Protein AF-A0A090TSJ4-F1 (afdb_monomer)

Structure (mmCIF, N/CA/C/O backbone):
data_AF-A0A090TSJ4-F1
#
_entry.id   AF-A0A090TSJ4-F1
#
loop_
_atom_site.group_PDB
_atom_site.id
_atom_site.type_symbol
_atom_site.label_atom_id
_atom_site.label_alt_id
_atom_site.label_comp_id
_atom_site.label_asym_id
_atom_site.label_entity_id
_atom_site.label_seq_id
_atom_site.pdbx_PDB_ins_code
_atom_site.Cartn_x
_atom_site.Cartn_y
_atom_site.Cartn_z
_atom_site.occupancy
_atom_site.B_iso_or_equiv
_atom_site.auth_seq_id
_atom_site.auth_comp_id
_atom_site.auth_asym_id
_atom_site.auth_atom_id
_atom_site.pdbx_PDB_model_num
ATOM 1 N N . MET A 1 1 ? 5.919 8.993 15.767 1.00 50.41 1 MET A N 1
ATOM 2 C CA . MET A 1 1 ? 4.839 8.035 15.429 1.00 50.41 1 MET A CA 1
ATOM 3 C C . MET A 1 1 ? 3.825 8.559 14.402 1.00 50.41 1 MET A C 1
ATOM 5 O O . MET A 1 1 ? 2.876 9.239 14.767 1.00 50.41 1 MET A O 1
ATOM 9 N N . GLN A 1 2 ? 3.971 8.210 13.119 1.00 72.50 2 GLN A N 1
ATOM 10 C CA . 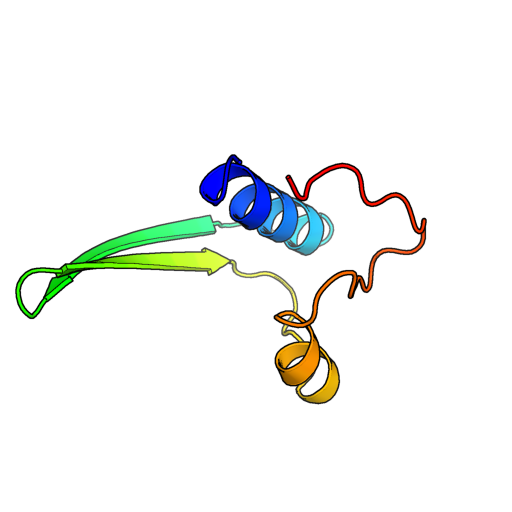GLN A 1 2 ? 2.886 8.309 12.127 1.00 72.50 2 GLN A CA 1
ATOM 11 C C . GLN A 1 2 ? 2.800 6.981 11.355 1.00 72.50 2 GLN A C 1
ATOM 13 O O . GLN A 1 2 ? 3.449 6.796 10.331 1.00 72.50 2 GLN A O 1
ATOM 18 N N . ILE A 1 3 ? 2.034 6.021 11.882 1.00 80.94 3 ILE A N 1
ATOM 19 C CA . ILE A 1 3 ? 1.951 4.649 11.340 1.00 80.94 3 ILE A CA 1
ATOM 20 C C . ILE A 1 3 ? 1.462 4.662 9.885 1.00 80.94 3 ILE A C 1
ATOM 22 O O . ILE A 1 3 ? 2.053 4.024 9.017 1.00 80.94 3 ILE A O 1
ATOM 26 N N . TRP A 1 4 ? 0.423 5.449 9.606 1.00 85.38 4 TRP A N 1
ATOM 27 C CA . TRP A 1 4 ? -0.180 5.541 8.278 1.00 85.38 4 TRP A CA 1
ATOM 28 C C . TRP A 1 4 ? 0.773 6.110 7.233 1.00 85.38 4 TRP A C 1
ATOM 30 O O . TRP A 1 4 ? 0.879 5.555 6.143 1.00 85.38 4 TRP A O 1
ATOM 40 N N . SER A 1 5 ? 1.512 7.175 7.563 1.00 85.19 5 SER A N 1
ATOM 41 C CA . SER A 1 5 ? 2.439 7.775 6.601 1.00 85.19 5 SER A CA 1
ATOM 42 C C . SER A 1 5 ? 3.622 6.855 6.300 1.00 85.19 5 SER A C 1
ATOM 44 O O . SER A 1 5 ? 4.084 6.839 5.164 1.00 85.19 5 SER A O 1
ATOM 46 N N . ASN A 1 6 ? 4.059 6.025 7.252 1.00 83.69 6 ASN A N 1
ATOM 47 C CA . ASN A 1 6 ? 5.081 5.005 7.005 1.00 83.69 6 ASN A CA 1
ATOM 48 C C . ASN A 1 6 ? 4.598 3.923 6.025 1.00 83.69 6 ASN A C 1
ATOM 50 O O . ASN A 1 6 ? 5.328 3.568 5.100 1.00 83.69 6 ASN A O 1
ATOM 54 N N . ILE A 1 7 ? 3.369 3.423 6.192 1.00 87.44 7 ILE A N 1
ATOM 55 C CA . ILE A 1 7 ? 2.798 2.415 5.285 1.00 87.44 7 ILE A CA 1
ATOM 56 C C . ILE A 1 7 ? 2.594 3.009 3.887 1.00 87.44 7 ILE A C 1
ATOM 58 O O . ILE A 1 7 ? 3.009 2.406 2.901 1.00 87.44 7 ILE A O 1
ATOM 62 N N . LEU A 1 8 ? 2.028 4.216 3.800 1.00 89.00 8 LEU A N 1
ATOM 63 C CA . LEU A 1 8 ? 1.792 4.893 2.522 1.00 89.00 8 LEU A CA 1
ATOM 64 C C . LEU A 1 8 ? 3.096 5.218 1.790 1.00 89.00 8 LEU A C 1
ATOM 66 O O . LEU A 1 8 ? 3.178 4.996 0.589 1.00 89.00 8 LEU A O 1
ATOM 70 N N . LYS A 1 9 ? 4.141 5.665 2.498 1.00 87.94 9 LYS A N 1
ATOM 71 C CA . LYS A 1 9 ? 5.471 5.859 1.897 1.00 87.94 9 LYS A CA 1
ATOM 72 C C . LYS A 1 9 ? 6.019 4.561 1.317 1.00 87.94 9 LYS A C 1
ATOM 74 O O . LYS A 1 9 ? 6.495 4.561 0.191 1.00 87.94 9 LYS A O 1
ATOM 79 N N . ASN A 1 10 ? 5.908 3.452 2.050 1.00 86.19 10 ASN A N 1
ATOM 80 C CA . ASN A 1 10 ? 6.350 2.153 1.545 1.00 86.19 10 ASN A CA 1
ATOM 81 C C . ASN A 1 10 ? 5.558 1.713 0.303 1.00 86.19 10 ASN A C 1
ATOM 83 O O . ASN A 1 10 ? 6.158 1.173 -0.622 1.00 86.19 10 ASN A O 1
ATOM 87 N N . ALA A 1 11 ? 4.248 1.976 0.257 1.00 88.75 11 ALA A N 1
ATOM 88 C CA . ALA A 1 11 ? 3.431 1.713 -0.925 1.00 88.75 11 ALA A CA 1
ATOM 89 C C . ALA A 1 11 ? 3.856 2.588 -2.120 1.00 88.75 11 ALA A C 1
ATOM 91 O O . ALA A 1 11 ? 4.064 2.061 -3.208 1.00 88.75 11 ALA A O 1
ATOM 92 N N . CYS A 1 12 ? 4.065 3.895 -1.919 1.00 89.12 12 CYS A N 1
ATOM 93 C CA . CYS A 1 12 ? 4.565 4.797 -2.963 1.00 89.12 12 CYS A CA 1
ATOM 94 C C . CYS A 1 12 ? 5.934 4.359 -3.503 1.00 89.12 12 CYS A C 1
ATOM 96 O O . CYS A 1 12 ? 6.139 4.342 -4.714 1.00 89.12 12 CYS A O 1
ATOM 98 N N . ASP A 1 13 ? 6.852 3.962 -2.620 1.00 88.06 13 ASP A N 1
ATOM 99 C CA . ASP A 1 13 ? 8.183 3.499 -3.018 1.00 88.06 13 ASP A CA 1
ATOM 100 C C . ASP A 1 13 ? 8.102 2.217 -3.862 1.00 88.06 13 ASP A C 1
ATOM 102 O O . ASP A 1 13 ? 8.775 2.109 -4.891 1.00 88.06 13 ASP A O 1
ATOM 106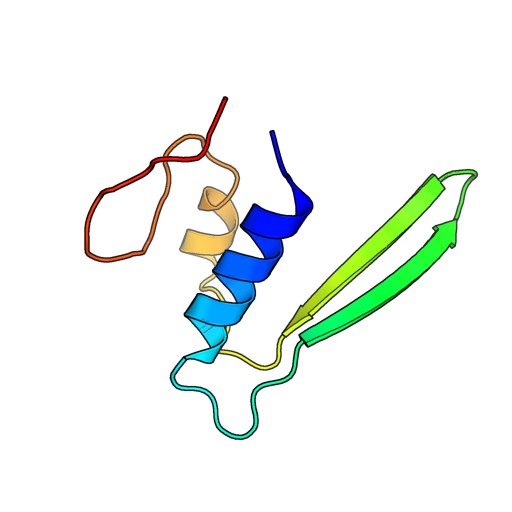 N N . ALA A 1 14 ? 7.239 1.269 -3.474 1.00 87.56 14 ALA A N 1
ATOM 107 C CA . ALA A 1 14 ? 7.006 0.033 -4.224 1.00 87.56 14 ALA A CA 1
ATOM 108 C C . ALA A 1 14 ? 6.370 0.285 -5.603 1.00 87.56 14 ALA A C 1
ATOM 110 O O . ALA A 1 14 ? 6.646 -0.440 -6.555 1.00 87.56 14 ALA A O 1
ATOM 111 N N . LEU A 1 15 ? 5.545 1.327 -5.719 1.00 91.25 15 LEU A N 1
ATOM 112 C CA . LEU A 1 15 ? 4.836 1.694 -6.945 1.00 91.25 15 LEU A CA 1
ATOM 113 C C . LEU A 1 15 ? 5.659 2.544 -7.924 1.00 91.25 15 LEU A C 1
ATOM 115 O O . LEU A 1 15 ? 5.211 2.778 -9.042 1.00 91.25 15 LEU A O 1
ATOM 119 N N . SER A 1 16 ? 6.861 2.985 -7.545 1.00 88.88 16 SER A N 1
ATOM 120 C CA . SER A 1 16 ? 7.689 3.912 -8.338 1.00 88.88 16 SER A CA 1
ATOM 121 C C . SER A 1 16 ? 8.024 3.448 -9.764 1.00 88.88 16 SER A C 1
ATOM 123 O O . SER A 1 16 ? 8.359 4.280 -10.603 1.00 88.88 16 SER A O 1
ATOM 125 N N . GLN A 1 17 ? 7.961 2.143 -10.039 1.00 89.19 17 GLN A N 1
ATOM 126 C CA . GLN A 1 17 ? 8.205 1.529 -11.355 1.00 89.19 17 GLN A CA 1
ATOM 127 C C . GLN A 1 17 ? 7.003 0.701 -11.848 1.00 89.19 17 GLN A C 1
ATOM 129 O O . GLN A 1 17 ? 7.151 -0.161 -12.707 1.00 89.19 17 GLN A O 1
ATOM 134 N N . THR A 1 18 ? 5.824 0.900 -11.253 1.00 90.38 18 THR A N 1
ATOM 135 C CA . THR A 1 18 ? 4.590 0.191 -11.619 1.00 90.38 18 THR A CA 1
ATOM 136 C C . THR A 1 18 ? 3.802 1.014 -12.633 1.00 90.38 18 THR A C 1
ATOM 138 O O . THR A 1 18 ? 3.547 2.196 -12.401 1.00 90.38 18 THR A O 1
ATOM 141 N N . ASP A 1 19 ? 3.377 0.391 -13.731 1.00 91.38 19 ASP A N 1
ATOM 142 C CA . ASP A 1 19 ? 2.476 1.028 -14.692 1.00 91.38 19 ASP A CA 1
ATOM 143 C C . ASP A 1 19 ? 1.092 1.248 -14.065 1.00 91.38 19 ASP A C 1
ATOM 145 O O . ASP A 1 19 ? 0.515 0.335 -13.476 1.00 91.38 19 ASP A O 1
ATOM 149 N N . ALA A 1 20 ? 0.554 2.467 -14.199 1.00 92.25 20 ALA A N 1
ATOM 150 C CA . ALA A 1 20 ? -0.715 2.885 -13.591 1.00 92.25 20 ALA A CA 1
ATOM 151 C C . ALA A 1 20 ? -0.791 2.557 -12.078 1.00 92.25 20 ALA A C 1
ATOM 153 O O . ALA A 1 20 ? -1.570 1.695 -11.656 1.00 92.25 20 ALA A O 1
ATOM 154 N N . PRO A 1 21 ? 0.024 3.224 -11.239 1.00 93.56 21 PRO A N 1
ATOM 155 C CA . PRO A 1 21 ? 0.112 2.914 -9.820 1.00 93.56 21 PRO A CA 1
ATOM 156 C C . PRO A 1 21 ? -1.206 3.220 -9.106 1.00 93.56 21 PRO A C 1
ATOM 158 O O . PRO A 1 21 ? -1.773 4.304 -9.243 1.00 93.56 21 PRO A O 1
ATOM 161 N N . ASN A 1 22 ? -1.672 2.267 -8.308 1.00 95.00 22 ASN A N 1
ATOM 162 C CA . ASN A 1 22 ? -2.912 2.361 -7.559 1.00 95.00 22 ASN A CA 1
ATOM 163 C C . ASN A 1 22 ? -2.697 1.903 -6.115 1.00 95.00 22 ASN A C 1
ATOM 165 O O . ASN A 1 22 ? -2.110 0.847 -5.866 1.00 95.00 22 ASN A O 1
ATOM 169 N N . ILE A 1 23 ? -3.215 2.692 -5.174 1.00 94.19 23 ILE A N 1
ATOM 170 C CA . ILE A 1 23 ? -3.293 2.342 -3.757 1.00 94.19 23 ILE A CA 1
ATOM 171 C C . ILE A 1 23 ? -4.772 2.295 -3.392 1.00 94.19 23 ILE A C 1
ATOM 173 O O . ILE A 1 23 ? -5.464 3.306 -3.482 1.00 94.19 23 ILE A O 1
ATOM 177 N N . ASP A 1 24 ? -5.235 1.130 -2.960 1.00 95.25 24 ASP A N 1
ATOM 178 C CA . ASP A 1 24 ? -6.591 0.927 -2.469 1.00 95.25 24 ASP A CA 1
ATOM 179 C C . ASP A 1 24 ? -6.595 0.942 -0.938 1.00 95.25 24 ASP A C 1
ATOM 181 O O . ASP A 1 24 ? -5.802 0.251 -0.291 1.00 95.25 24 ASP A O 1
ATOM 185 N N . ILE A 1 25 ? -7.476 1.754 -0.354 1.00 94.75 25 ILE A N 1
ATOM 186 C CA . ILE A 1 25 ? -7.617 1.890 1.09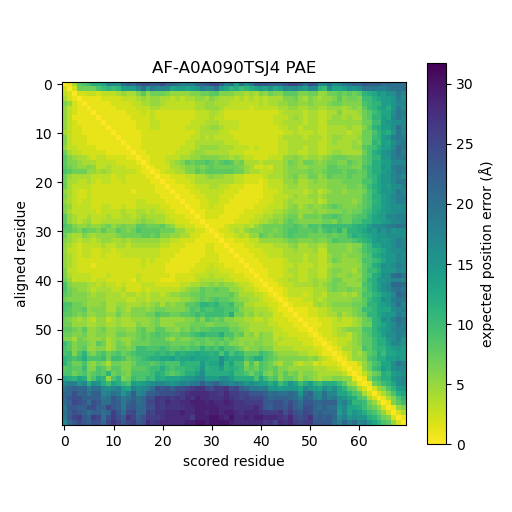7 1.00 94.75 25 ILE A CA 1
ATOM 187 C C . ILE A 1 25 ? -9.059 1.588 1.459 1.00 94.75 25 ILE A C 1
ATOM 189 O O . ILE A 1 25 ? -9.976 2.331 1.117 1.00 94.75 25 ILE A O 1
ATOM 193 N N . GLN A 1 26 ? -9.245 0.514 2.213 1.00 96.06 26 GLN A N 1
ATOM 194 C CA . GLN A 1 26 ? -10.555 0.052 2.639 1.00 96.06 26 GLN A CA 1
ATOM 195 C C . GLN A 1 26 ? -10.635 0.037 4.156 1.00 96.06 26 GLN A C 1
ATOM 197 O O . GLN A 1 26 ? -9.686 -0.330 4.851 1.00 96.06 26 GLN A O 1
ATOM 202 N N . THR A 1 27 ? -11.795 0.413 4.682 1.00 95.88 27 THR A N 1
ATOM 203 C CA . THR A 1 27 ? -12.099 0.288 6.104 1.00 95.88 27 THR A CA 1
ATOM 204 C C . THR A 1 27 ? -13.342 -0.563 6.286 1.00 95.88 27 THR A C 1
ATOM 206 O O . THR A 1 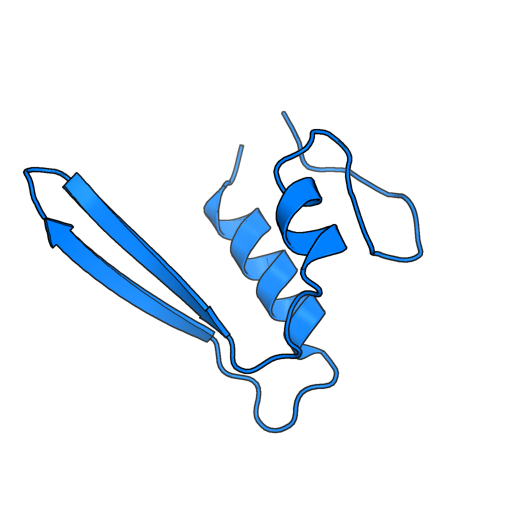27 ? -14.324 -0.442 5.556 1.00 95.88 27 THR A O 1
ATOM 209 N N . LYS A 1 28 ? -13.302 -1.464 7.265 1.00 97.00 28 LYS A N 1
ATOM 210 C CA . LYS A 1 28 ? -14.432 -2.323 7.609 1.00 97.00 28 LYS A CA 1
ATOM 211 C C . LYS A 1 28 ? -14.579 -2.398 9.115 1.00 97.00 28 LYS A C 1
ATOM 213 O O . LYS A 1 28 ? -13.609 -2.647 9.823 1.00 97.00 28 LYS A O 1
ATOM 218 N N . PHE A 1 29 ? -15.798 -2.227 9.613 1.00 97.06 29 PHE A N 1
ATOM 219 C CA . PHE A 1 29 ? -16.087 -2.450 11.024 1.00 97.06 29 PHE A CA 1
ATOM 220 C C . PHE A 1 29 ? -16.412 -3.929 11.260 1.00 97.06 29 PHE A C 1
ATOM 222 O O . PHE A 1 29 ? -17.363 -4.460 10.688 1.00 97.06 29 PHE A O 1
ATOM 229 N N . VAL A 1 30 ? -15.596 -4.613 12.063 1.00 96.62 30 VAL A N 1
ATOM 230 C CA . VAL A 1 30 ? -15.722 -6.049 12.356 1.00 96.62 30 VAL A CA 1
ATOM 231 C C . VAL A 1 30 ? -15.366 -6.286 13.820 1.00 96.62 30 VAL A C 1
ATOM 233 O O . VAL A 1 30 ? -14.327 -5.823 14.280 1.00 96.62 30 VAL A O 1
ATOM 236 N N . ASN A 1 31 ? -16.198 -7.025 14.562 1.00 95.00 31 ASN A N 1
ATOM 237 C CA . ASN A 1 31 ? -15.936 -7.413 15.959 1.00 95.00 31 ASN A CA 1
ATOM 238 C C . ASN A 1 31 ? -15.543 -6.235 16.872 1.00 95.00 31 ASN A C 1
ATOM 240 O O . ASN A 1 31 ? -14.569 -6.320 17.618 1.00 95.00 31 ASN A O 1
ATOM 244 N N . GLN A 1 32 ? -16.282 -5.123 16.789 1.00 96.19 32 GLN A N 1
ATOM 245 C CA . GLN A 1 32 ? -16.008 -3.883 17.537 1.00 96.19 32 GLN A CA 1
ATOM 246 C C . GLN A 1 32 ? -14.638 -3.245 17.241 1.00 96.19 32 GLN A C 1
ATOM 248 O O . GLN A 1 32 ? -14.116 -2.465 18.035 1.00 96.19 32 GLN A O 1
ATOM 253 N N . ARG A 1 33 ? -14.036 -3.568 16.095 1.00 95.88 33 ARG A N 1
ATOM 254 C CA . ARG A 1 33 ? -12.761 -3.013 15.641 1.00 95.88 33 ARG A CA 1
ATOM 255 C C . ARG A 1 33 ? -12.906 -2.469 14.228 1.00 95.88 33 ARG A C 1
ATOM 257 O O . ARG A 1 33 ? -13.708 -2.963 13.437 1.00 95.88 33 ARG A O 1
ATOM 264 N N . ILE A 1 34 ? -12.102 -1.463 13.907 1.00 94.81 34 ILE A N 1
ATOM 265 C CA . ILE A 1 34 ? -11.940 -0.989 12.533 1.00 94.81 34 ILE A CA 1
ATOM 266 C C . ILE A 1 34 ? -10.768 -1.760 11.929 1.00 94.81 34 ILE A C 1
ATOM 268 O O . ILE A 1 34 ? -9.628 -1.617 12.366 1.00 94.81 34 ILE A O 1
ATOM 272 N N . LEU A 1 35 ? -11.060 -2.593 10.938 1.00 95.06 35 LEU A N 1
ATOM 273 C CA . LEU A 1 35 ? -10.062 -3.179 10.059 1.00 95.06 35 LEU A CA 1
ATOM 274 C C . LEU A 1 35 ? -9.741 -2.156 8.973 1.00 95.06 35 LEU A C 1
ATOM 276 O O . LEU A 1 35 ? -10.639 -1.739 8.246 1.00 95.06 35 LEU A O 1
ATOM 280 N N . VAL A 1 36 ? -8.475 -1.764 8.874 1.00 93.25 36 VAL A N 1
ATOM 281 C CA . VAL A 1 36 ? -7.979 -0.906 7.796 1.00 93.25 36 VAL A CA 1
ATOM 282 C C . VAL A 1 36 ? -7.080 -1.749 6.907 1.00 93.25 36 VAL A C 1
ATOM 284 O O . VAL A 1 36 ? -6.095 -2.317 7.378 1.00 93.25 36 VAL A O 1
ATOM 287 N N . THR A 1 37 ? -7.428 -1.834 5.632 1.00 93.31 37 THR A N 1
ATOM 288 C CA . THR A 1 37 ? -6.670 -2.547 4.608 1.00 93.31 37 THR A CA 1
ATOM 289 C C . THR A 1 37 ? -6.077 -1.522 3.657 1.00 93.31 37 THR A C 1
ATOM 291 O O . THR A 1 37 ? -6.794 -0.670 3.145 1.00 93.31 37 THR A O 1
ATOM 294 N N . ILE A 1 38 ? -4.765 -1.599 3.441 1.00 92.06 38 ILE A N 1
ATOM 295 C CA . ILE A 1 38 ? -4.037 -0.785 2.466 1.00 92.06 38 ILE A CA 1
ATOM 296 C C . ILE A 1 38 ? -3.388 -1.768 1.497 1.00 92.06 38 ILE A C 1
ATOM 298 O O . ILE A 1 38 ? -2.576 -2.591 1.920 1.00 92.06 38 ILE A O 1
ATOM 302 N N . ALA A 1 39 ? -3.775 -1.704 0.229 1.00 92.44 39 ALA A N 1
ATOM 303 C CA . ALA A 1 39 ? -3.278 -2.564 -0.838 1.00 92.44 39 ALA A CA 1
ATOM 304 C C . ALA A 1 39 ? -2.717 -1.718 -1.984 1.00 92.44 39 ALA A C 1
ATOM 306 O O . ALA A 1 39 ? -3.140 -0.583 -2.191 1.00 92.44 39 ALA A O 1
ATOM 307 N N . ASN A 1 40 ? -1.770 -2.266 -2.739 1.00 93.38 40 ASN A N 1
ATOM 308 C CA . ASN A 1 40 ? -1.218 -1.628 -3.928 1.00 93.38 40 ASN A CA 1
ATOM 309 C C . ASN A 1 40 ? -1.020 -2.654 -5.049 1.00 93.38 40 ASN A C 1
ATOM 311 O O . ASN A 1 40 ? -0.850 -3.839 -4.776 1.00 93.38 40 ASN A O 1
ATOM 315 N N . ASN A 1 41 ? -1.010 -2.202 -6.303 1.00 93.88 41 ASN A N 1
ATOM 316 C CA . ASN A 1 41 ? -0.789 -3.046 -7.488 1.00 93.88 41 ASN A CA 1
ATOM 317 C C . ASN A 1 41 ? 0.693 -3.158 -7.900 1.00 93.88 41 ASN A C 1
ATOM 319 O O . ASN A 1 41 ? 0.993 -3.376 -9.070 1.00 93.88 41 ASN A O 1
ATOM 323 N N . GLY A 1 42 ? 1.612 -2.961 -6.954 1.00 89.94 42 GLY A N 1
ATOM 324 C CA . GLY A 1 42 ? 3.051 -3.033 -7.203 1.00 89.94 42 GLY A CA 1
ATOM 325 C C . GLY A 1 42 ? 3.593 -4.465 -7.174 1.00 89.94 42 GLY A C 1
ATOM 326 O O . GLY A 1 42 ? 2.821 -5.420 -7.076 1.00 89.94 42 GLY A O 1
ATOM 327 N N . PRO A 1 43 ? 4.924 -4.635 -7.229 1.00 87.31 43 PRO A N 1
ATOM 328 C CA . PRO A 1 43 ? 5.552 -5.950 -7.215 1.00 87.31 43 PRO A CA 1
ATOM 329 C C . PRO A 1 43 ? 5.256 -6.712 -5.918 1.00 87.31 43 PRO A C 1
ATOM 331 O O . PRO A 1 43 ? 5.198 -6.132 -4.830 1.00 87.31 43 PRO A O 1
ATOM 334 N N . GLU A 1 44 ? 5.108 -8.032 -6.035 1.00 86.50 44 GLU A N 1
ATOM 335 C CA . GLU A 1 44 ? 4.916 -8.905 -4.880 1.00 86.50 44 GLU A CA 1
ATOM 336 C C . GLU A 1 44 ? 6.148 -8.904 -3.965 1.00 86.50 44 GLU A C 1
ATOM 338 O O . GLU A 1 44 ? 7.297 -8.883 -4.411 1.00 86.50 44 GLU A O 1
ATOM 343 N N . ILE A 1 45 ? 5.903 -8.960 -2.654 1.00 85.94 45 ILE A N 1
ATOM 344 C CA . ILE A 1 45 ? 6.961 -9.121 -1.656 1.00 85.94 45 ILE A CA 1
ATOM 345 C C . ILE A 1 45 ? 7.318 -10.603 -1.589 1.00 85.94 45 ILE A C 1
ATOM 347 O O . ILE A 1 45 ? 6.462 -11.433 -1.273 1.00 85.94 45 ILE A O 1
ATOM 351 N N . ASP A 1 46 ? 8.589 -10.932 -1.814 1.00 87.62 46 ASP A N 1
ATOM 352 C CA . ASP A 1 46 ? 9.057 -12.308 -1.709 1.00 87.62 46 ASP A CA 1
ATOM 353 C C . ASP A 1 46 ? 8.804 -12.886 -0.305 1.00 87.62 46 ASP A C 1
ATOM 355 O O . ASP A 1 46 ? 8.814 -12.192 0.719 1.00 87.62 46 ASP A O 1
ATOM 359 N N . GLU A 1 47 ? 8.580 -14.195 -0.242 1.00 84.25 47 GLU A N 1
ATOM 360 C CA . GLU A 1 47 ? 8.160 -14.863 0.989 1.00 84.25 47 GLU A CA 1
ATOM 361 C C . GLU A 1 47 ? 9.178 -14.718 2.135 1.00 84.25 47 GLU A C 1
ATOM 363 O O . GLU A 1 47 ? 8.812 -14.673 3.316 1.00 84.25 47 GLU A O 1
ATOM 368 N N . SER A 1 48 ? 10.465 -14.620 1.791 1.00 84.25 48 SER A N 1
ATOM 369 C CA . SER A 1 48 ? 11.551 -14.472 2.755 1.00 84.25 48 SER A CA 1
ATOM 370 C C . SER A 1 48 ? 11.564 -13.076 3.384 1.00 84.25 48 SER A C 1
ATOM 372 O O . SER A 1 48 ? 11.759 -12.949 4.596 1.00 84.25 48 SER A O 1
ATOM 374 N N . THR A 1 49 ? 11.272 -12.048 2.588 1.00 82.94 49 THR A N 1
ATOM 375 C CA . THR A 1 49 ? 11.137 -10.653 3.003 1.00 82.94 49 THR A CA 1
ATOM 376 C C . THR A 1 49 ? 9.853 -10.449 3.792 1.00 82.94 49 THR A C 1
ATOM 378 O O . THR A 1 49 ? 9.896 -9.829 4.853 1.00 82.94 49 THR A O 1
ATOM 381 N N . ARG A 1 50 ? 8.726 -11.050 3.380 1.00 84.00 50 ARG A N 1
ATOM 382 C CA . ARG A 1 50 ? 7.426 -10.936 4.070 1.00 84.00 50 ARG A CA 1
ATOM 383 C C . ARG A 1 50 ? 7.474 -11.364 5.541 1.00 84.00 50 ARG A C 1
ATOM 385 O O . ARG A 1 50 ? 6.767 -10.801 6.368 1.00 84.00 50 ARG A O 1
ATOM 392 N N . ARG A 1 51 ? 8.327 -12.330 5.894 1.00 83.44 51 ARG A N 1
ATOM 393 C CA . ARG A 1 51 ? 8.547 -12.739 7.295 1.00 83.44 51 ARG A CA 1
ATOM 394 C C . ARG A 1 51 ? 9.381 -11.740 8.102 1.00 83.44 51 ARG A C 1
ATOM 396 O O . ARG A 1 51 ? 9.311 -11.737 9.327 1.00 83.44 51 ARG A O 1
ATOM 403 N N . LYS A 1 52 ? 10.180 -10.916 7.427 1.00 81.94 52 LYS A N 1
ATOM 404 C CA . LYS A 1 52 ? 11.148 -9.996 8.033 1.00 81.94 52 LYS A CA 1
ATOM 405 C C . LYS A 1 52 ? 10.672 -8.545 8.069 1.00 81.94 52 LYS A C 1
ATOM 407 O O . LYS A 1 52 ? 11.185 -7.794 8.885 1.00 81.94 52 LYS A O 1
ATOM 412 N N . ILE A 1 53 ? 9.672 -8.148 7.272 1.00 81.50 53 ILE A N 1
ATOM 413 C CA . ILE A 1 53 ? 9.176 -6.753 7.223 1.00 81.50 53 ILE A CA 1
ATOM 414 C C . ILE A 1 53 ? 8.674 -6.204 8.568 1.00 81.50 53 ILE A C 1
ATOM 416 O O . ILE A 1 53 ? 8.643 -4.993 8.753 1.00 81.50 53 ILE A O 1
ATOM 420 N N . PHE A 1 54 ? 8.291 -7.079 9.503 1.00 76.62 54 PHE A N 1
ATOM 421 C CA . PHE A 1 54 ? 7.872 -6.699 10.857 1.00 76.62 54 PHE A CA 1
ATOM 422 C C . PHE A 1 54 ? 9.019 -6.711 11.878 1.00 76.62 54 PHE A C 1
ATOM 424 O O . PHE A 1 54 ? 8.803 -6.389 13.045 1.00 76.62 54 PHE A O 1
ATOM 431 N N . GLN A 1 55 ? 10.232 -7.092 11.469 1.00 76.88 55 GLN A N 1
ATOM 432 C CA . GLN A 1 55 ? 11.400 -7.035 12.337 1.00 76.88 55 GLN A CA 1
ATOM 433 C C . GLN A 1 55 ? 11.882 -5.584 12.469 1.00 76.88 55 GLN A C 1
ATOM 435 O O . GLN A 1 55 ? 11.955 -4.863 11.468 1.00 76.88 55 GLN A O 1
ATOM 440 N N . PRO A 1 56 ? 12.259 -5.149 13.683 1.00 70.06 56 PRO A N 1
ATOM 441 C CA . PRO A 1 56 ? 12.861 -3.838 13.880 1.00 70.06 56 PRO A CA 1
ATOM 442 C C . PRO A 1 56 ? 14.073 -3.637 12.960 1.00 70.06 56 PRO A C 1
ATOM 444 O O . PRO A 1 56 ? 14.905 -4.531 12.821 1.00 70.06 56 PRO A O 1
ATOM 447 N N . ASN A 1 57 ? 14.189 -2.447 12.362 1.00 69.75 57 ASN A N 1
ATOM 448 C CA . ASN A 1 57 ? 15.310 -2.023 11.508 1.00 69.75 57 ASN A CA 1
ATOM 449 C C . ASN A 1 57 ? 15.518 -2.813 10.201 1.00 69.75 57 ASN A C 1
ATOM 451 O O . ASN A 1 57 ? 16.516 -2.597 9.514 1.00 69.75 57 ASN A O 1
ATOM 455 N N . PHE A 1 58 ? 14.593 -3.693 9.817 1.00 74.31 58 PHE A N 1
ATOM 456 C CA . PHE A 1 58 ? 14.670 -4.386 8.536 1.00 74.31 58 PHE A CA 1
ATOM 457 C C . PHE A 1 58 ? 14.259 -3.459 7.379 1.00 74.31 58 PHE A C 1
ATOM 459 O O . PHE A 1 58 ? 13.207 -2.822 7.414 1.00 74.31 58 PHE A O 1
ATOM 466 N N . THR A 1 59 ? 15.085 -3.385 6.332 1.00 75.19 59 THR A N 1
ATOM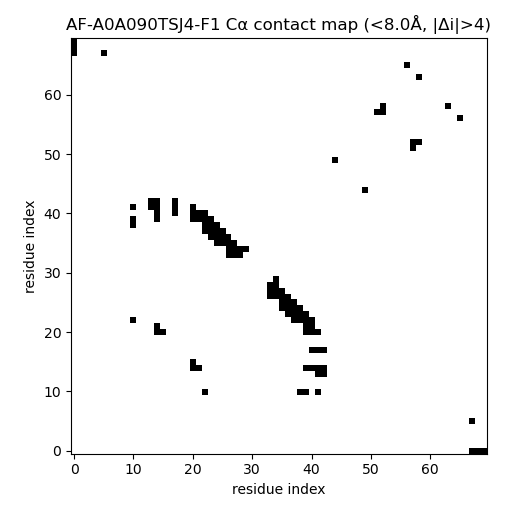 467 C CA . THR A 1 59 ? 14.807 -2.605 5.118 1.00 75.19 59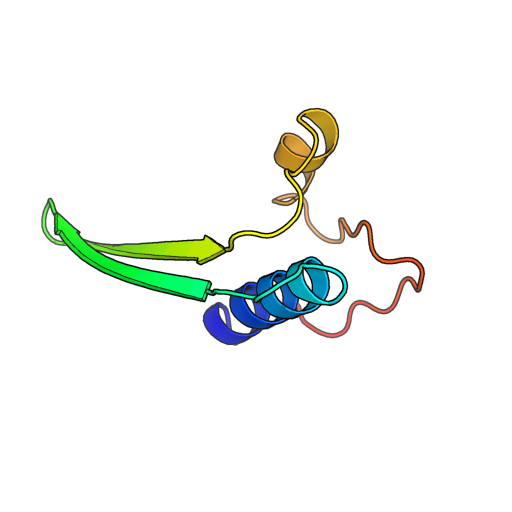 THR A CA 1
ATOM 468 C C . THR A 1 59 ? 15.423 -3.279 3.896 1.00 75.19 59 THR A C 1
ATOM 470 O O . THR A 1 59 ? 16.547 -3.773 3.949 1.00 75.19 59 THR A O 1
ATOM 473 N N . THR A 1 60 ? 14.694 -3.286 2.782 1.00 71.69 60 THR A N 1
ATOM 474 C CA . THR A 1 60 ? 15.185 -3.731 1.467 1.00 71.69 60 THR A CA 1
ATOM 475 C C . THR A 1 60 ? 15.620 -2.558 0.580 1.00 71.69 60 THR A C 1
ATOM 477 O O . THR A 1 60 ? 16.088 -2.764 -0.539 1.00 71.69 60 THR A O 1
ATOM 480 N N . LYS A 1 61 ? 15.507 -1.314 1.070 1.00 67.25 61 LYS A N 1
ATOM 481 C CA . LYS A 1 61 ? 15.899 -0.105 0.332 1.00 67.25 61 LYS A CA 1
ATOM 482 C C . LYS A 1 61 ? 17.429 0.017 0.309 1.00 67.25 61 LYS A C 1
ATOM 484 O O . LYS A 1 61 ? 18.064 0.085 1.364 1.00 67.25 61 LYS A O 1
ATOM 489 N N . LYS A 1 62 ? 18.035 0.085 -0.884 1.00 52.16 62 LYS A N 1
ATOM 490 C CA . LYS A 1 62 ? 19.470 0.390 -1.051 1.00 52.16 62 LYS A CA 1
ATOM 491 C C . LYS A 1 62 ? 1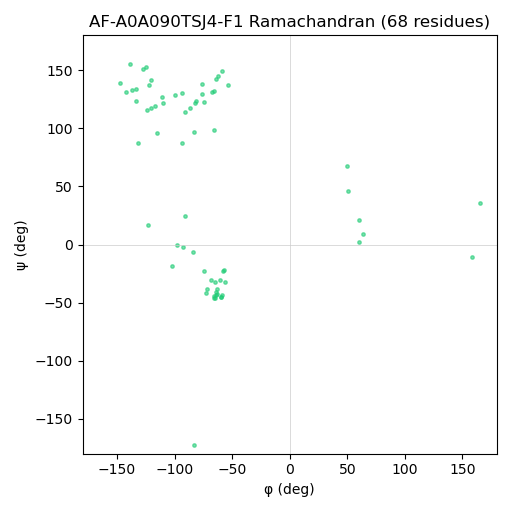9.730 1.830 -0.590 1.00 52.16 62 LYS A C 1
ATOM 493 O O . LYS A 1 62 ? 19.451 2.766 -1.327 1.00 52.16 62 LYS A O 1
ATOM 498 N N . GLY A 1 63 ? 20.218 2.003 0.640 1.00 53.59 63 GLY A N 1
ATOM 499 C CA . GLY A 1 63 ? 20.535 3.327 1.192 1.00 53.59 63 GLY A CA 1
ATOM 500 C C . GLY A 1 63 ? 20.583 3.450 2.718 1.00 53.59 63 GLY A C 1
ATOM 501 O O . GLY A 1 63 ? 21.039 4.477 3.199 1.00 53.59 63 GLY A O 1
ATOM 502 N N . GLY A 1 64 ? 20.142 2.450 3.494 1.00 47.97 64 GLY A N 1
ATOM 503 C CA . GLY A 1 64 ? 20.409 2.357 4.944 1.00 47.97 64 GLY A CA 1
ATOM 504 C C . GLY A 1 64 ? 19.902 3.497 5.849 1.00 47.97 64 GLY A C 1
ATOM 505 O O . GLY A 1 64 ? 20.134 3.451 7.052 1.00 47.97 64 GLY A O 1
ATOM 506 N N . LEU A 1 65 ? 19.209 4.511 5.327 1.00 43.69 65 LEU A N 1
ATOM 507 C CA . LEU A 1 65 ? 18.757 5.659 6.113 1.00 43.69 65 LEU A CA 1
ATOM 508 C C . LEU A 1 65 ? 17.333 5.446 6.624 1.00 43.69 65 LEU A C 1
ATOM 510 O O . LEU A 1 65 ? 16.340 5.848 6.021 1.00 43.69 65 LEU A O 1
ATOM 514 N N . SER A 1 66 ? 17.266 4.800 7.783 1.00 47.16 66 SER A N 1
ATOM 515 C CA . SER A 1 66 ? 16.087 4.744 8.637 1.00 47.16 66 SER A CA 1
ATOM 516 C C . SER A 1 66 ? 16.028 6.008 9.498 1.00 47.16 66 SER A C 1
ATOM 518 O O . SER A 1 66 ? 16.637 6.056 10.559 1.00 47.16 66 SER A O 1
ATOM 520 N N . PHE A 1 67 ? 15.268 7.022 9.091 1.00 47.78 67 PHE A N 1
ATOM 521 C CA . PHE A 1 67 ? 14.752 8.011 10.043 1.00 47.78 67 PHE A CA 1
ATOM 522 C C . PHE A 1 67 ? 13.232 7.898 10.068 1.00 47.78 67 PHE A C 1
ATOM 524 O O . PHE A 1 67 ? 12.540 8.429 9.201 1.00 47.78 67 PHE A O 1
ATOM 531 N N . GLY A 1 68 ? 12.711 7.139 11.037 1.00 45.34 68 GLY A N 1
ATOM 532 C CA . GLY A 1 68 ? 11.266 6.977 11.184 1.00 45.34 68 GLY A CA 1
ATOM 533 C C . GLY A 1 68 ? 10.774 5.843 12.080 1.00 45.34 68 GLY A C 1
ATOM 534 O O . GLY A 1 68 ? 9.740 5.267 11.753 1.00 45.34 68 GLY A O 1
ATOM 535 N N . TRP A 1 69 ? 11.457 5.531 13.186 1.00 45.38 69 TRP A N 1
ATOM 536 C CA . TRP A 1 69 ? 10.854 4.800 14.306 1.00 45.38 69 TRP A CA 1
ATOM 537 C C . TRP A 1 69 ? 11.215 5.493 15.619 1.00 45.38 69 TRP A C 1
ATOM 539 O O . TRP A 1 69 ? 12.383 5.751 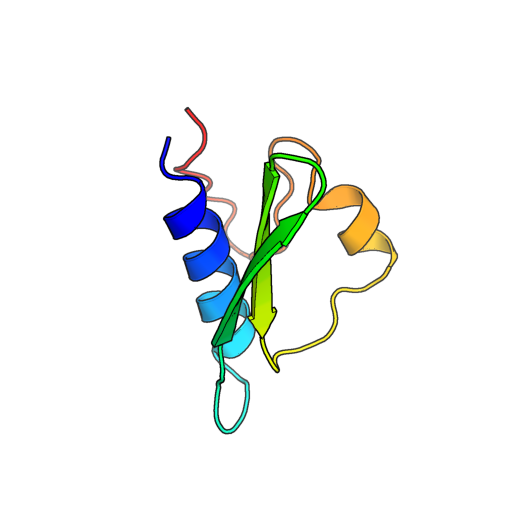15.897 1.00 45.38 69 TRP A O 1
ATOM 549 N N . GLY A 1 70 ? 10.165 5.847 16.351 1.00 42.38 70 GLY A N 1
ATOM 550 C CA . GLY A 1 70 ? 10.125 6.644 17.569 1.00 42.38 70 GLY A CA 1
ATOM 551 C C . GLY A 1 70 ? 8.668 6.941 17.872 1.00 42.38 70 GLY A C 1
ATOM 552 O O . GLY A 1 70 ? 7.995 7.539 16.986 1.00 42.38 70 GLY A O 1
#

Solvent-accessible surface area (backbone atoms only — not comparable to full-atom values): 4737 Å² total; per-residue (Å²): 116,58,71,66,60,54,53,51,50,53,49,51,63,54,26,73,85,35,83,86,68,49,76,50,78,48,77,45,84,53,95,96,37,80,48,78,47,79,46,61,77,40,78,82,76,53,75,74,52,63,73,38,66,81,42,88,93,58,75,90,66,93,75,83,77,83,84,87,86,99

Radius of gyration: 13.73 Å; Cα contacts (8 Å, |Δi|>4): 56; chains: 1; bounding box: 37×23×32 Å

Organism: NCBI:txid990268

Nearest PDB structures (foldseek):
  7xi6-assembly1_A  TM=4.321E-01  e=9.989E-01  Saccharolobus solfataricus
  4uce-assembly1_A  TM=3.665E-01  e=6.206E-01  Human respiratory syncytial virus A2
  4v7e-assembly1_CU  TM=2.859E-01  e=2.966E+00  Triticum aestivum
  7y4l-assembly1_b7  TM=1.937E-01  e=7.610E-01  Porphyridium purpureum

InterPro domains:
  IPR003594 Histidine kinase/HSP90-like ATPase domain [PF02518] (2-65)
  IPR036890 Histidine kinase/HSP90-like ATPase superfamily [G3DSA:3.30.565.10] (1-70)
  IPR036890 Histidine kinase/HSP90-like ATPase 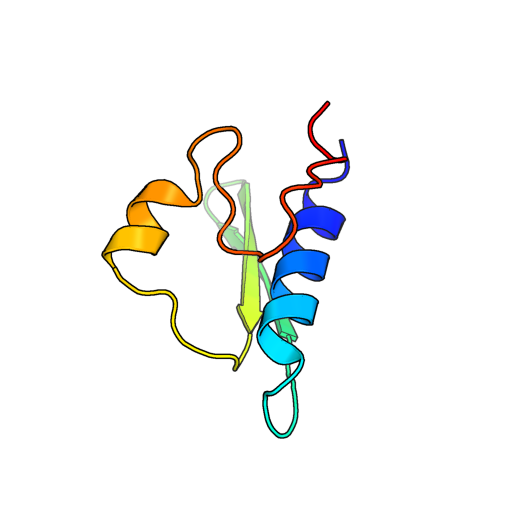superfamily [SSF55874] (2-68)

Mean predicted aligned error: 7.73 Å

pLDDT: mean 81.76, std 15.7, range [42.38, 97.06]

Secondary structure (DSSP, 8-state):
--HHHHHHHHHHHHHTT-SS--EEEEEEEETTEEEEEEEESSPPPPHHHHTTTTSTT---STT-------

Foldseek 3Di:
DCPVVVVVVVLCVQCVPPDPKDWDWDWDCDPNDIDIDIDIPGDDDDPVVVVCVPPPLDDPDPPSDDDDDD

Sequence (70 aa):
MQIWSNILKNACDALSQTDAPNIDIQTKFVNQRILVTIANNGPEIDESTRRKIFQPNFTTKKGGLSFGWG